Protein AF-A0AAJ5ZYL9-F1 (afdb_monomer_lite)

Secondary structure (DSSP, 8-state):
-TTHHHHHHHHHHHHHTSTT---HHHHHHHHHHHHHTT-HHHHHHHHHHHHHHH--

Structure (mmCIF, N/CA/C/O backbone):
data_AF-A0AAJ5ZYL9-F1
#
_entry.id   AF-A0AAJ5ZYL9-F1
#
loop_
_atom_site.group_PDB
_atom_site.id
_atom_site.type_symbol
_atom_site.label_atom_id
_atom_site.label_alt_id
_atom_site.label_comp_id
_atom_site.label_asym_id
_atom_site.label_entity_id
_atom_site.label_seq_id
_atom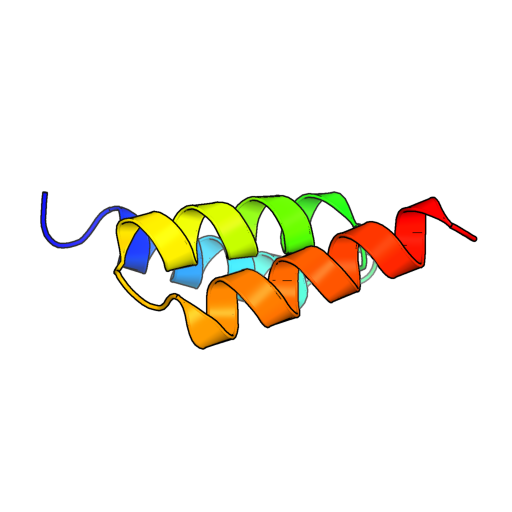_site.pdbx_PDB_ins_code
_atom_site.Cartn_x
_atom_site.Cartn_y
_atom_site.Cartn_z
_atom_site.occupancy
_atom_site.B_iso_or_equiv
_atom_site.auth_seq_id
_atom_site.auth_comp_id
_atom_site.auth_asym_id
_atom_site.auth_atom_id
_atom_site.pdbx_PDB_model_num
ATOM 1 N N . MET A 1 1 ? 13.321 7.483 10.257 1.00 57.66 1 MET A N 1
ATOM 2 C CA . MET A 1 1 ? 13.077 6.444 9.224 1.00 57.66 1 MET A CA 1
ATOM 3 C C . MET A 1 1 ? 12.395 7.104 8.016 1.00 57.66 1 MET A C 1
ATOM 5 O O . MET A 1 1 ? 11.500 6.531 7.408 1.00 57.66 1 MET A O 1
ATOM 9 N N . ASP A 1 2 ? 12.794 8.330 7.661 1.00 67.50 2 ASP A N 1
ATOM 10 C CA . ASP A 1 2 ? 11.812 9.338 7.213 1.00 67.50 2 ASP A CA 1
ATOM 11 C C . ASP A 1 2 ? 11.637 9.394 5.689 1.00 67.50 2 ASP A C 1
ATOM 13 O O . ASP A 1 2 ? 11.618 10.460 5.088 1.00 67.50 2 ASP A O 1
ATOM 17 N N . GLY A 1 3 ? 11.556 8.234 5.042 1.00 84.44 3 GLY A N 1
ATOM 18 C CA . GLY A 1 3 ? 11.371 8.185 3.588 1.00 84.44 3 GLY A CA 1
ATOM 19 C C . GLY A 1 3 ? 11.169 6.797 2.995 1.00 84.44 3 GLY A C 1
ATOM 20 O O . GLY A 1 3 ? 10.860 6.671 1.813 1.00 84.44 3 GLY A O 1
ATOM 21 N N . GLU A 1 4 ? 11.368 5.731 3.774 1.00 92.50 4 GLU A N 1
ATOM 22 C CA . GLU A 1 4 ? 11.176 4.365 3.272 1.00 92.50 4 GLU A CA 1
ATOM 23 C C . GLU A 1 4 ? 9.704 4.082 2.952 1.00 92.50 4 GLU A C 1
ATOM 25 O O . GLU A 1 4 ? 9.402 3.399 1.973 1.00 92.50 4 GLU A O 1
ATOM 30 N N . ALA A 1 5 ? 8.777 4.670 3.714 1.00 93.75 5 ALA A N 1
ATOM 31 C CA . ALA A 1 5 ? 7.354 4.554 3.429 1.00 93.75 5 ALA A CA 1
ATOM 32 C C . ALA A 1 5 ? 6.996 5.260 2.112 1.00 93.75 5 ALA A C 1
ATOM 34 O O . ALA A 1 5 ? 6.296 4.700 1.274 1.00 93.75 5 ALA A O 1
ATOM 35 N N . GLU A 1 6 ? 7.543 6.447 1.878 1.00 94.94 6 GLU A N 1
ATOM 36 C CA . GLU A 1 6 ? 7.336 7.254 0.679 1.00 94.94 6 GLU A CA 1
ATOM 37 C C . GLU A 1 6 ? 7.913 6.564 -0.562 1.00 94.94 6 GLU A C 1
ATOM 39 O O . GLU A 1 6 ? 7.245 6.492 -1.595 1.00 94.94 6 GLU A O 1
ATOM 44 N N . LYS A 1 7 ? 9.113 5.977 -0.459 1.00 96.38 7 LYS A N 1
ATOM 45 C CA . LYS A 1 7 ? 9.709 5.161 -1.531 1.00 96.38 7 LYS A CA 1
ATOM 46 C C . LYS A 1 7 ? 8.872 3.919 -1.837 1.00 96.38 7 LYS A C 1
ATOM 48 O O . LYS A 1 7 ? 8.667 3.591 -3.009 1.00 96.38 7 LYS A O 1
ATOM 53 N N . ALA A 1 8 ? 8.374 3.236 -0.804 1.00 96.44 8 ALA A N 1
ATOM 54 C CA . ALA A 1 8 ? 7.495 2.085 -0.976 1.00 96.44 8 ALA A CA 1
ATOM 55 C C . ALA A 1 8 ? 6.198 2.491 -1.686 1.00 96.44 8 ALA A C 1
ATOM 57 O O . ALA A 1 8 ? 5.803 1.844 -2.653 1.00 96.44 8 ALA A O 1
ATOM 58 N N . LEU A 1 9 ? 5.582 3.604 -1.277 1.00 96.75 9 LEU A N 1
ATOM 59 C CA . LEU A 1 9 ? 4.377 4.139 -1.914 1.00 96.75 9 LEU A CA 1
ATOM 60 C C . LEU A 1 9 ? 4.617 4.522 -3.375 1.00 96.75 9 LEU A C 1
ATOM 62 O O . LEU A 1 9 ? 3.794 4.185 -4.221 1.00 96.75 9 LEU A O 1
ATOM 66 N N . ALA A 1 10 ? 5.745 5.159 -3.692 1.00 96.75 10 ALA A N 1
ATOM 67 C CA . ALA A 1 10 ? 6.103 5.495 -5.069 1.00 96.75 10 ALA A CA 1
ATOM 68 C C . ALA A 1 10 ? 6.302 4.241 -5.939 1.00 96.75 10 ALA A C 1
ATOM 70 O O . ALA A 1 10 ? 5.849 4.191 -7.082 1.00 96.75 10 ALA A O 1
ATOM 71 N N . THR A 1 11 ? 6.942 3.208 -5.387 1.00 96.38 11 THR A N 1
ATOM 72 C CA . THR A 1 11 ? 7.129 1.924 -6.077 1.00 96.38 11 THR A CA 1
ATOM 73 C C . THR A 1 11 ? 5.790 1.246 -6.342 1.00 96.38 11 THR A C 1
ATOM 75 O O . THR A 1 11 ? 5.529 0.832 -7.467 1.00 96.38 11 THR A O 1
ATOM 78 N N . ILE A 1 12 ? 4.919 1.179 -5.333 1.00 95.56 12 ILE A N 1
ATOM 79 C CA . ILE A 1 12 ? 3.582 0.589 -5.458 1.00 95.56 12 ILE A CA 1
ATOM 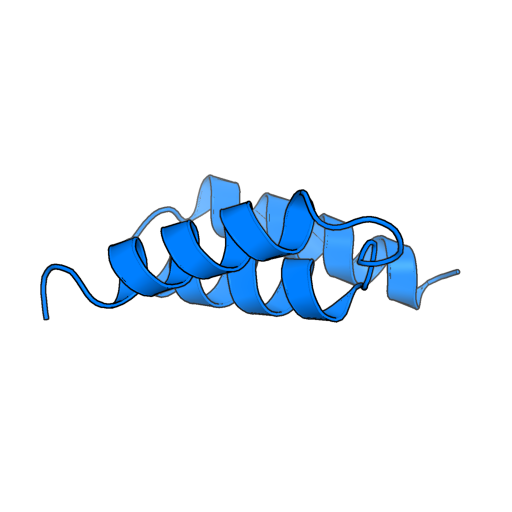80 C C . ILE A 1 12 ? 2.753 1.347 -6.495 1.00 95.56 12 ILE A C 1
ATOM 82 O O . ILE A 1 12 ? 2.191 0.713 -7.378 1.00 95.56 12 ILE A O 1
ATOM 86 N N . ALA A 1 13 ? 2.750 2.682 -6.456 1.00 94.44 13 ALA A N 1
ATOM 87 C CA . ALA A 1 13 ? 2.051 3.501 -7.444 1.00 94.44 13 ALA A CA 1
ATOM 88 C C . ALA A 1 13 ? 2.544 3.224 -8.872 1.00 94.44 13 ALA A C 1
ATOM 90 O O . ALA A 1 13 ? 1.746 3.159 -9.799 1.00 94.44 13 ALA A O 1
ATOM 91 N N . ARG A 1 14 ? 3.851 2.996 -9.060 1.00 94.69 14 ARG A N 1
ATOM 92 C CA . ARG A 1 14 ? 4.384 2.591 -10.365 1.00 94.69 14 ARG A CA 1
ATOM 93 C C . ARG A 1 14 ? 3.879 1.210 -10.784 1.00 94.69 14 ARG A C 1
ATOM 95 O O . ARG A 1 14 ? 3.506 1.043 -11.940 1.00 94.69 14 ARG A O 1
ATOM 102 N N . LEU A 1 15 ? 3.846 0.238 -9.874 1.00 93.94 15 LEU A N 1
ATOM 103 C CA . LEU A 1 15 ? 3.333 -1.105 -10.167 1.00 93.94 15 LEU A CA 1
ATOM 104 C C . LEU A 1 15 ? 1.838 -1.088 -10.516 1.00 93.94 15 LEU A C 1
ATOM 106 O O . LEU A 1 15 ? 1.449 -1.787 -11.441 1.00 93.94 15 LEU A O 1
ATOM 110 N N . GLU A 1 16 ? 1.037 -0.248 -9.854 1.00 91.81 16 GLU A N 1
ATOM 111 C CA . GLU A 1 16 ? -0.396 -0.060 -10.144 1.00 91.81 16 GLU A CA 1
ATOM 112 C C . GLU A 1 16 ? -0.660 0.464 -11.572 1.00 91.81 16 GLU A C 1
ATOM 114 O O . GLU A 1 16 ? -1.765 0.313 -12.082 1.00 91.81 16 GLU A O 1
ATOM 119 N N . THR A 1 17 ? 0.335 1.071 -12.232 1.00 90.81 17 THR A N 1
ATOM 120 C CA 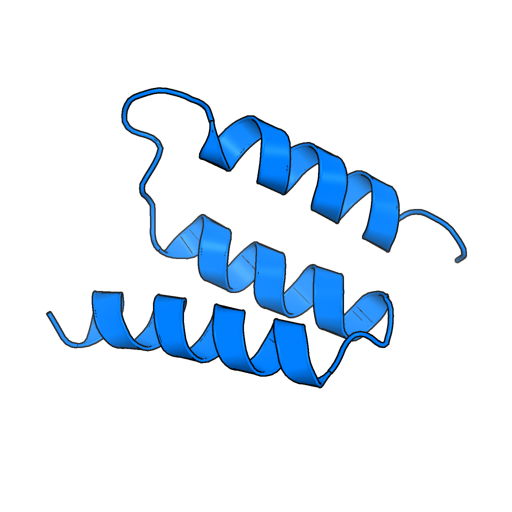. THR A 1 17 ? 0.204 1.577 -13.617 1.00 90.81 17 THR A CA 1
ATOM 121 C C . THR A 1 17 ? 0.596 0.564 -14.690 1.00 90.81 17 THR A C 1
ATOM 123 O O . THR A 1 17 ? 0.384 0.820 -15.874 1.00 90.81 17 THR A O 1
ATOM 126 N N . LEU A 1 18 ? 1.205 -0.563 -14.309 1.00 92.06 18 LEU A N 1
ATOM 127 C CA . LEU A 1 18 ? 1.619 -1.590 -15.259 1.00 92.06 18 LEU A CA 1
ATOM 128 C C . LEU A 1 18 ? 0.411 -2.432 -15.687 1.00 92.06 18 LEU A C 1
ATOM 130 O O . LEU A 1 18 ? -0.414 -2.836 -14.870 1.00 92.06 18 LEU A O 1
ATOM 134 N N . GLU A 1 19 ? 0.317 -2.718 -16.983 1.00 79.44 19 GLU A N 1
ATOM 135 C CA . GLU A 1 19 ? -0.763 -3.537 -17.529 1.00 79.44 19 GLU A CA 1
ATOM 136 C C . GLU A 1 19 ? -0.751 -4.947 -16.913 1.00 79.44 19 GLU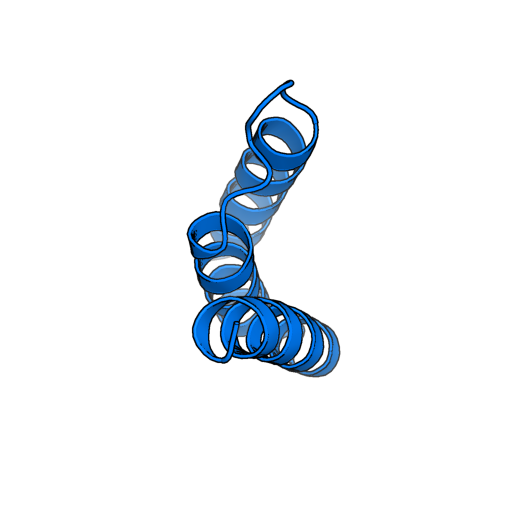 A C 1
ATOM 138 O O . GLU A 1 19 ? 0.305 -5.557 -16.738 1.00 79.44 19 GLU A O 1
ATOM 143 N N . GLY A 1 20 ? -1.931 -5.455 -16.543 1.00 77.25 20 GLY A N 1
ATOM 144 C CA . GLY A 1 20 ? -2.079 -6.763 -15.894 1.00 77.25 20 GLY A CA 1
ATOM 145 C C . GLY A 1 20 ? -1.701 -6.802 -14.407 1.00 77.25 20 GLY A C 1
ATOM 146 O O . GLY A 1 20 ? -1.750 -7.873 -13.807 1.00 77.25 20 GLY A O 1
ATOM 147 N N . MET A 1 21 ? -1.359 -5.663 -13.793 1.00 78.19 21 MET A N 1
ATOM 148 C CA . MET A 1 21 ? -0.981 -5.574 -12.374 1.00 78.19 21 MET A CA 1
ATOM 149 C C . MET A 1 21 ? -2.129 -5.147 -11.450 1.00 78.19 21 MET A C 1
ATOM 151 O O . MET A 1 21 ? -1.885 -4.628 -10.361 1.00 78.19 21 MET A O 1
ATOM 155 N N . ASP A 1 22 ? -3.380 -5.420 -11.826 1.00 73.56 22 ASP A N 1
ATOM 156 C CA . ASP A 1 22 ? -4.510 -5.339 -10.894 1.00 73.56 22 ASP A CA 1
ATOM 157 C C . ASP A 1 22 ? -4.493 -6.557 -9.954 1.00 73.56 22 ASP A C 1
ATOM 159 O O . ASP A 1 22 ? -5.231 -7.531 -10.104 1.00 73.56 22 ASP A O 1
ATOM 163 N N . HIS A 1 23 ? -3.523 -6.559 -9.036 1.00 83.56 23 HIS A N 1
ATOM 164 C CA . HIS A 1 23 ? -3.294 -7.654 -8.108 1.00 83.56 23 HIS A CA 1
ATOM 165 C C . HIS A 1 23 ? -3.664 -7.214 -6.686 1.00 83.56 23 HIS A C 1
ATOM 167 O O . HIS A 1 23 ? -3.053 -6.280 -6.157 1.00 83.56 23 HIS A O 1
ATOM 173 N N . PRO A 1 24 ? -4.542 -7.955 -5.979 1.00 87.56 24 PRO A N 1
ATOM 174 C CA . PRO A 1 24 ? -4.967 -7.608 -4.617 1.00 87.56 24 PRO A CA 1
ATOM 175 C C . PRO A 1 24 ? -3.807 -7.388 -3.628 1.00 87.56 24 PRO A C 1
ATOM 177 O O . PRO A 1 24 ? -3.893 -6.579 -2.706 1.00 87.56 24 PRO A O 1
ATOM 180 N N . VAL A 1 25 ? -2.674 -8.064 -3.837 1.00 92.25 25 VAL A N 1
ATOM 181 C CA . VAL A 1 25 ? -1.473 -7.932 -3.007 1.00 92.25 25 VAL A CA 1
ATOM 182 C C . VAL A 1 25 ? -0.911 -6.507 -3.035 1.00 92.25 25 VAL A C 1
ATOM 184 O O . VAL A 1 25 ? -0.421 -6.047 -2.003 1.00 92.25 25 VAL A O 1
ATOM 187 N N . LEU A 1 26 ? -1.033 -5.767 -4.144 1.00 94.38 26 LEU A N 1
ATOM 188 C CA . LEU A 1 26 ? -0.609 -4.365 -4.194 1.00 94.38 26 LEU A CA 1
ATOM 189 C C . LEU A 1 26 ? -1.435 -3.495 -3.243 1.00 94.38 26 LEU A C 1
ATOM 191 O O . LEU A 1 26 ? -0.858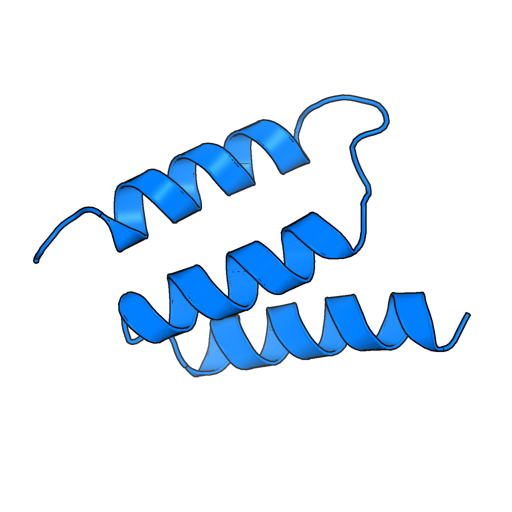 -2.684 -2.521 1.00 94.38 26 LEU A O 1
ATOM 195 N N . ALA A 1 27 ? -2.749 -3.721 -3.146 1.00 94.69 27 ALA A N 1
ATOM 196 C CA . ALA A 1 27 ? -3.610 -3.009 -2.201 1.00 94.69 27 ALA A CA 1
ATOM 197 C C . ALA A 1 27 ? -3.225 -3.298 -0.735 1.00 94.69 27 ALA A C 1
ATOM 199 O O . ALA A 1 27 ? -3.173 -2.384 0.094 1.00 94.69 27 ALA A O 1
ATOM 200 N N . LEU A 1 28 ? -2.854 -4.545 -0.416 1.00 96.31 28 LEU A N 1
ATOM 201 C CA . LEU A 1 28 ? -2.350 -4.908 0.913 1.00 96.31 28 LEU A CA 1
ATOM 202 C C . LEU A 1 28 ? -1.005 -4.231 1.227 1.00 96.31 28 LEU A C 1
ATOM 204 O O . LEU A 1 28 ? -0.826 -3.671 2.312 1.00 96.31 28 LEU A O 1
ATOM 208 N N . LEU A 1 29 ? -0.056 -4.258 0.287 1.00 96.44 29 LEU A N 1
ATOM 209 C CA . LEU A 1 29 ? 1.246 -3.603 0.450 1.00 96.44 29 LEU A CA 1
ATOM 210 C C . LEU A 1 29 ? 1.094 -2.082 0.596 1.00 96.44 29 LEU A C 1
ATOM 212 O O . LEU A 1 29 ? 1.745 -1.485 1.456 1.00 96.44 29 LEU A O 1
ATOM 216 N N . LYS A 1 30 ? 0.181 -1.473 -0.169 1.00 97.06 30 LYS A N 1
ATOM 217 C CA . LYS A 1 30 ? -0.167 -0.049 -0.083 1.00 97.06 30 LYS A CA 1
ATOM 218 C C . LYS A 1 30 ? -0.703 0.309 1.291 1.00 97.06 30 LYS A C 1
ATOM 220 O O . LYS A 1 30 ? -0.209 1.250 1.903 1.00 97.06 30 LYS A O 1
ATOM 225 N N . SER A 1 31 ? -1.643 -0.481 1.814 1.00 97.69 31 SER A N 1
ATOM 226 C CA . SER A 1 31 ? -2.178 -0.298 3.166 1.00 97.69 31 SER A CA 1
ATOM 227 C C . SER A 1 31 ? -1.068 -0.282 4.223 1.00 97.69 31 SER A C 1
ATOM 229 O O . SER A 1 31 ? -1.003 0.635 5.044 1.00 97.69 31 SER A O 1
ATOM 231 N N . ARG A 1 32 ? -0.126 -1.233 4.160 1.00 97.38 32 ARG A N 1
ATOM 232 C CA . ARG A 1 32 ? 1.005 -1.297 5.101 1.00 97.38 32 ARG A CA 1
ATOM 233 C C . ARG A 1 32 ? 1.939 -0.095 4.985 1.00 97.38 32 ARG A C 1
ATOM 235 O O . ARG A 1 32 ? 2.314 0.466 6.011 1.00 97.38 32 ARG A O 1
ATOM 242 N N . ALA A 1 33 ? 2.300 0.314 3.770 1.00 97.19 33 ALA A N 1
ATOM 243 C CA . ALA A 1 33 ? 3.166 1.474 3.563 1.00 97.19 33 ALA A CA 1
ATOM 244 C C . ALA A 1 33 ? 2.504 2.772 4.066 1.00 97.19 33 ALA A C 1
ATOM 246 O O . ALA A 1 33 ? 3.151 3.581 4.729 1.00 97.19 33 ALA A O 1
ATOM 247 N N . LEU A 1 34 ? 1.193 2.926 3.851 1.00 97.31 34 LEU A N 1
ATOM 248 C CA . LEU A 1 34 ? 0.409 4.050 4.368 1.00 97.31 34 LEU A CA 1
ATOM 249 C C . LEU A 1 34 ? 0.357 4.071 5.905 1.00 97.31 34 LEU A C 1
ATOM 251 O O . LEU A 1 34 ? 0.428 5.150 6.489 1.00 97.31 34 LEU A O 1
ATOM 255 N N . LEU A 1 35 ? 0.288 2.911 6.574 1.00 96.75 35 LEU A N 1
ATOM 256 C CA . LEU A 1 35 ? 0.364 2.845 8.042 1.00 96.75 35 LEU A CA 1
ATOM 257 C C . LEU A 1 35 ? 1.714 3.333 8.570 1.00 96.75 35 LEU A C 1
ATOM 259 O O . LEU A 1 35 ? 1.738 4.102 9.529 1.00 96.75 35 LEU A O 1
ATOM 263 N N . VAL A 1 36 ? 2.817 2.917 7.941 1.00 96.00 36 VAL A N 1
ATOM 264 C CA . VAL A 1 36 ? 4.168 3.361 8.326 1.00 96.00 36 VAL A CA 1
ATOM 265 C C . VAL A 1 36 ? 4.333 4.869 8.099 1.00 96.00 36 VAL A C 1
ATOM 267 O O . VAL A 1 36 ? 4.932 5.538 8.933 1.00 96.00 36 VAL A O 1
ATOM 270 N N . ALA A 1 37 ? 3.726 5.420 7.042 1.00 95.44 37 ALA A N 1
ATOM 271 C CA . ALA A 1 37 ? 3.687 6.861 6.767 1.00 95.44 37 ALA A CA 1
ATOM 272 C C . ALA A 1 37 ? 2.695 7.655 7.651 1.00 95.44 37 ALA A C 1
ATOM 274 O O . ALA A 1 37 ? 2.520 8.855 7.460 1.00 95.44 37 ALA A O 1
ATOM 275 N N . GLY A 1 38 ? 1.966 7.011 8.573 1.00 96.12 38 GLY A N 1
ATOM 276 C CA . GLY A 1 38 ? 0.960 7.673 9.416 1.00 96.12 38 GLY A CA 1
ATOM 277 C C . GLY A 1 38 ? -0.353 8.048 8.705 1.00 96.12 38 GLY A C 1
ATOM 278 O O . GLY A 1 38 ? -1.232 8.660 9.313 1.00 96.12 38 GLY A O 1
ATOM 279 N N . ARG A 1 39 ? -0.545 7.635 7.447 1.00 96.75 39 ARG A N 1
ATOM 280 C CA . ARG A 1 39 ? -1.710 7.934 6.591 1.00 96.75 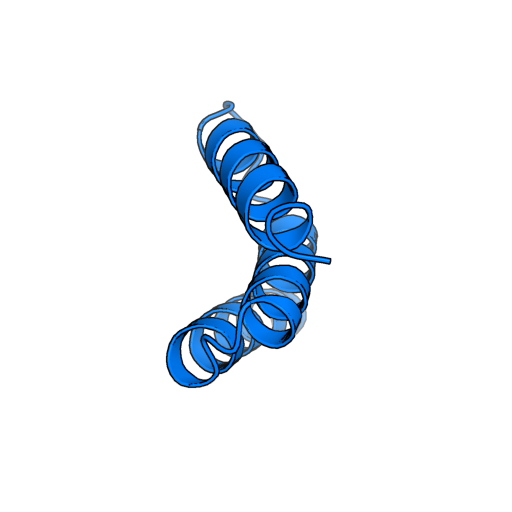39 ARG A CA 1
ATOM 281 C C . ARG A 1 39 ? -2.863 6.954 6.845 1.00 96.75 39 ARG A C 1
ATOM 283 O O . ARG A 1 39 ? -3.275 6.194 5.969 1.00 96.75 39 ARG A O 1
ATOM 290 N N . LYS A 1 40 ? -3.388 6.952 8.077 1.00 97.12 40 LYS A N 1
ATOM 291 C CA . LYS A 1 40 ? -4.334 5.932 8.587 1.00 97.12 40 LYS A CA 1
ATOM 292 C C . LYS A 1 40 ? -5.617 5.780 7.762 1.00 97.12 40 LYS A C 1
ATOM 294 O O . LYS A 1 40 ? -6.025 4.653 7.495 1.00 97.12 40 LYS A O 1
ATOM 299 N N . THR A 1 41 ? -6.245 6.882 7.348 1.00 97.88 41 THR A N 1
ATOM 300 C CA . THR A 1 41 ? -7.491 6.840 6.559 1.00 97.88 41 THR A CA 1
ATOM 301 C C . THR A 1 41 ? -7.274 6.141 5.222 1.00 97.88 41 THR A C 1
ATOM 303 O O . THR A 1 41 ? -8.045 5.271 4.830 1.00 97.88 41 THR A O 1
ATOM 306 N N . GLU A 1 42 ? -6.182 6.473 4.543 1.00 97.38 42 GLU A N 1
ATOM 307 C CA . GLU A 1 42 ? -5.849 5.885 3.248 1.00 97.38 42 GLU A CA 1
ATOM 308 C C . GLU A 1 42 ? -5.438 4.422 3.398 1.00 97.38 42 GLU A C 1
ATOM 310 O O . GLU A 1 42 ? -5.817 3.583 2.580 1.00 97.38 42 GLU A O 1
ATOM 315 N N . ALA A 1 43 ? -4.710 4.096 4.471 1.00 97.88 43 ALA A N 1
ATOM 316 C CA . ALA A 1 43 ? -4.367 2.720 4.793 1.00 97.88 43 ALA A CA 1
ATOM 317 C C . ALA A 1 43 ? -5.617 1.848 4.965 1.00 97.88 43 ALA A C 1
ATOM 319 O O . ALA A 1 43 ? -5.648 0.715 4.480 1.00 97.88 43 ALA A O 1
ATOM 320 N N . HIS A 1 44 ? -6.648 2.382 5.625 1.00 98.06 44 HIS A N 1
ATOM 321 C CA . HIS A 1 44 ? -7.926 1.705 5.805 1.00 98.06 44 HIS A CA 1
ATOM 322 C C . HIS A 1 44 ? -8.648 1.489 4.468 1.00 98.06 44 HIS A C 1
ATOM 324 O O . HIS A 1 44 ? -9.056 0.368 4.175 1.00 98.06 44 HIS A O 1
ATOM 330 N N . SER A 1 45 ? -8.736 2.511 3.613 1.00 97.00 45 SER A N 1
ATOM 331 C CA . SER A 1 45 ? -9.338 2.374 2.278 1.00 97.00 45 SER A CA 1
ATOM 332 C C . SER A 1 45 ? -8.619 1.333 1.411 1.00 97.00 45 SER A C 1
ATOM 334 O O . SER A 1 45 ? -9.267 0.508 0.768 1.00 97.00 45 SER A O 1
ATOM 336 N N . ALA A 1 46 ? -7.282 1.316 1.431 1.00 95.88 46 ALA A N 1
ATOM 337 C CA . ALA A 1 46 ? -6.491 0.318 0.711 1.00 95.88 46 ALA A CA 1
ATOM 338 C C . ALA A 1 46 ? -6.718 -1.107 1.251 1.00 95.88 46 ALA A C 1
ATOM 340 O O . ALA A 1 46 ? -6.806 -2.057 0.474 1.00 95.88 46 ALA A O 1
ATOM 341 N N . LEU A 1 47 ? -6.878 -1.261 2.571 1.00 96.88 47 LEU A N 1
ATOM 342 C CA . LEU A 1 47 ? -7.208 -2.549 3.183 1.00 96.88 47 LEU A CA 1
ATOM 343 C C . LEU A 1 47 ? -8.598 -3.042 2.761 1.00 96.88 47 LEU A C 1
ATOM 345 O O . LEU A 1 47 ? -8.753 -4.222 2.457 1.00 96.88 47 LEU A O 1
ATOM 349 N N . LEU A 1 48 ? -9.597 -2.158 2.713 1.00 95.88 48 LEU A N 1
ATOM 350 C CA . LEU A 1 48 ? -10.938 -2.520 2.247 1.00 95.88 48 LEU A CA 1
ATOM 351 C C . LEU A 1 48 ? -10.926 -2.982 0.787 1.00 95.88 48 LEU A C 1
ATOM 353 O O . LEU A 1 48 ? -11.549 -3.994 0.480 1.00 95.88 48 LEU A O 1
ATOM 357 N N . SER A 1 49 ? -10.166 -2.303 -0.078 1.00 92.69 49 SER A N 1
ATOM 358 C CA . SER A 1 49 ? -9.965 -2.737 -1.467 1.00 92.69 49 SER A CA 1
ATOM 359 C C . SER A 1 49 ? -9.320 -4.127 -1.546 1.00 92.69 49 SER A C 1
ATOM 361 O O . SER A 1 49 ? -9.780 -4.990 -2.287 1.00 92.69 49 SER A O 1
ATOM 363 N N . PHE A 1 50 ? -8.303 -4.417 -0.728 1.00 94.50 50 PHE A N 1
ATOM 364 C CA . PHE A 1 50 ? -7.743 -5.772 -0.664 1.00 94.50 50 PHE A CA 1
ATOM 365 C C . PHE A 1 50 ? -8.792 -6.818 -0.245 1.00 94.50 50 PHE A C 1
ATOM 367 O O . PHE A 1 50 ? -8.882 -7.890 -0.843 1.00 94.50 50 PHE A O 1
ATOM 374 N N . LEU A 1 51 ? -9.596 -6.511 0.775 1.00 94.12 51 LEU A N 1
ATOM 375 C CA . LEU A 1 51 ? -10.607 -7.430 1.295 1.00 94.12 51 LEU A CA 1
ATOM 376 C C . LEU A 1 51 ? -11.746 -7.681 0.301 1.00 94.12 51 LEU A C 1
ATOM 378 O O . LEU A 1 51 ? -12.219 -8.815 0.233 1.00 94.12 51 LEU A O 1
ATOM 382 N N . SER A 1 52 ? -12.153 -6.682 -0.489 1.00 92.06 52 SER A N 1
ATOM 383 C CA . SER A 1 52 ? -13.198 -6.861 -1.505 1.00 92.06 52 SER A CA 1
ATOM 384 C C . SER A 1 52 ? -12.781 -7.844 -2.598 1.00 92.06 52 SER A C 1
ATOM 386 O O . SER A 1 52 ? -13.618 -8.600 -3.072 1.00 92.06 52 SER A O 1
ATOM 388 N N . HIS A 1 53 ? -11.491 -7.905 -2.937 1.00 85.44 53 HIS A N 1
ATOM 389 C CA . HIS A 1 53 ? -10.973 -8.879 -3.900 1.00 85.44 53 HIS A CA 1
ATOM 390 C C . HIS A 1 53 ? -10.824 -10.296 -3.331 1.00 85.44 53 HIS A C 1
ATOM 392 O O . HIS A 1 53 ? -10.778 -11.252 -4.094 1.00 85.44 53 HIS A O 1
ATOM 398 N N . ARG A 1 54 ? -10.730 -10.459 -2.003 1.00 79.38 54 ARG A N 1
ATOM 399 C CA . ARG A 1 54 ? -10.689 -11.786 -1.357 1.00 79.38 54 ARG A CA 1
ATOM 400 C C . ARG A 1 54 ? -12.083 -12.386 -1.161 1.00 79.38 54 ARG A C 1
ATOM 402 O O . ARG A 1 54 ? -12.204 -13.585 -0.946 1.00 79.38 54 ARG A O 1
ATOM 409 N N . ALA A 1 55 ? -13.110 -11.543 -1.134 1.00 71.00 55 ALA A N 1
ATOM 410 C CA . ALA A 1 55 ? -14.499 -11.963 -0.986 1.00 71.00 55 ALA A CA 1
ATOM 411 C C . ALA A 1 55 ? -15.163 -12.349 -2.323 1.00 71.00 55 ALA A C 1
ATOM 413 O O . ALA A 1 55 ? -16.330 -12.739 -2.304 1.00 71.00 55 ALA A O 1
ATOM 414 N N . ALA A 1 56 ? -14.441 -12.207 -3.441 1.00 56.66 56 ALA A N 1
ATOM 415 C CA . ALA A 1 56 ? -14.886 -12.510 -4.799 1.00 56.66 56 ALA A CA 1
ATOM 416 C C . ALA A 1 56 ? -14.507 -13.933 -5.236 1.00 56.66 56 ALA A C 1
ATOM 418 O O . ALA A 1 56 ? -13.457 -14.436 -4.772 1.00 56.66 56 ALA A O 1
#

Foldseek 3Di:
DQPPLVVQLVVLVVLVPDPPSPDLVSLQSNLVSCVVVVVNVSSVVSVVSSVVVVVD

Radius of gyration: 11.19 Å; chains: 1; bounding box: 28×22×27 Å

pLDDT: mean 90.86, std 9.76, range [56.66, 98.06]

Sequence (56 aa):
MDGEAEKALATIARLETLEGMDHPVLALLKSRALLVAGRKTEAHSALLSFLSHRAA